Protein AF-A0A1I0EFA5-F1 (afdb_monomer)

pLDDT: mean 88.11, std 13.05, range [41.72, 97.38]

Sequence (132 aa):
METTEEKPKKRKKRASPNRIKHNRMAALIAKTEGFGLLKNKSQRSELASEVMARYGEDIFHKRYYGIIETAECIYWFGILPRKVNELIDTYDSAKDIAKLLGHTELRIQRAMDHVVSDNINNILDDADKWTG

Foldseek 3Di:
DDDDDDPPDPDPDDDDPLVLVLLLLLLQLLPDPCLVVDDDPVVSQVSSQVSQVVVVHGCPPPSNVCSSVSNVVLNLQPVLLVQLVVCVVPDPALCVVCVVNVHDSVSSVVSVPHDRDPVSVVSNVSNVVVVD

Solvent-accessible surface area (backbone atoms only — not comparable to full-atom values): 7694 Å² total; per-residue (Å²): 137,86,82,80,79,78,73,78,77,76,76,79,74,77,77,53,71,65,56,52,53,36,48,25,51,16,38,52,42,34,68,38,85,66,48,88,65,51,88,49,70,66,59,48,50,52,55,39,39,57,56,33,46,78,74,79,39,62,60,86,41,82,75,35,66,64,33,68,63,48,12,49,50,44,26,62,56,33,52,47,20,51,56,43,63,73,39,55,88,78,43,100,42,52,57,58,53,8,63,75,71,65,51,51,41,72,58,39,51,59,20,69,76,45,81,62,47,69,70,52,52,52,38,49,56,56,28,53,67,71,78,107

Organism: NCBI:txid917

Radius of gyration: 17.97 Å; Cα contacts (8 Å, |Δi|>4): 117; chains: 1; bounding box: 57×28×50 Å

Mean predicted aligned error: 6.94 Å

Structure (mmCIF, N/CA/C/O backbone):
data_AF-A0A1I0EFA5-F1
#
_entry.id   AF-A0A1I0EFA5-F1
#
loop_
_atom_site.group_PDB
_atom_site.id
_atom_site.type_symbol
_atom_site.label_atom_id
_atom_site.label_alt_id
_atom_site.label_comp_id
_atom_site.label_asym_id
_atom_site.label_entity_id
_atom_site.label_seq_id
_atom_site.pdbx_PDB_ins_code
_atom_site.Cartn_x
_atom_site.Cartn_y
_atom_site.Cartn_z
_atom_site.occupancy
_atom_site.B_iso_or_equiv
_atom_site.auth_seq_id
_atom_site.auth_comp_id
_atom_site.auth_asym_id
_atom_site.auth_atom_id
_atom_site.pdbx_PDB_model_num
ATOM 1 N N . MET A 1 1 ? -41.528 8.777 -31.789 1.00 42.00 1 MET A N 1
ATOM 2 C CA . MET A 1 1 ? -40.683 7.634 -31.391 1.00 42.00 1 MET A CA 1
ATOM 3 C C . MET A 1 1 ? -39.258 8.013 -31.742 1.00 42.00 1 MET A C 1
ATOM 5 O O . MET A 1 1 ? -38.900 7.950 -32.907 1.00 42.00 1 MET A O 1
ATOM 9 N N . GLU A 1 2 ? -38.504 8.531 -30.776 1.00 41.72 2 GLU A N 1
ATOM 10 C CA . GLU A 1 2 ? -37.095 8.883 -30.971 1.00 41.72 2 GLU A CA 1
ATOM 11 C C . GLU A 1 2 ? -36.238 7.664 -30.630 1.00 41.72 2 GLU A C 1
ATOM 13 O O . GLU A 1 2 ? -36.274 7.153 -29.512 1.00 41.72 2 GLU A O 1
ATOM 18 N N . THR A 1 3 ? -35.507 7.164 -31.621 1.00 45.19 3 THR A N 1
ATOM 19 C CA . THR A 1 3 ? -34.500 6.118 -31.461 1.00 45.19 3 THR A CA 1
ATOM 20 C C . THR A 1 3 ? -33.257 6.730 -30.826 1.00 45.19 3 THR A C 1
ATOM 22 O O . THR A 1 3 ? -32.538 7.497 -31.464 1.00 45.19 3 THR A O 1
ATOM 25 N N . THR A 1 4 ? -32.999 6.404 -29.562 1.00 50.28 4 THR A N 1
ATOM 26 C CA . THR A 1 4 ? -31.741 6.724 -28.888 1.00 50.28 4 THR A CA 1
ATOM 27 C C . THR A 1 4 ? -30.612 5.907 -29.512 1.00 50.28 4 THR A C 1
ATOM 29 O O . THR A 1 4 ? -30.443 4.724 -29.227 1.00 50.28 4 THR A O 1
ATOM 32 N N . GLU A 1 5 ? -29.829 6.541 -30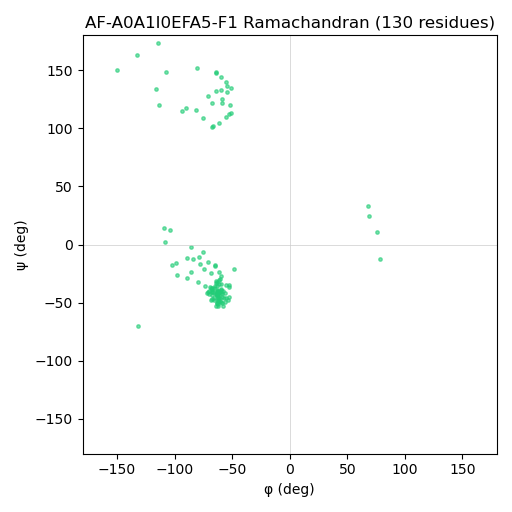.386 1.00 52.16 5 GLU A N 1
ATOM 33 C CA . GLU A 1 5 ? -28.573 5.989 -30.892 1.00 52.16 5 GLU A CA 1
ATOM 34 C C . GLU A 1 5 ? -27.597 5.770 -29.724 1.00 52.16 5 GLU A C 1
ATOM 36 O O . GLU A 1 5 ? -27.008 6.701 -29.164 1.00 52.16 5 GLU A O 1
ATOM 41 N N . GLU A 1 6 ? -27.439 4.508 -29.331 1.00 53.59 6 GLU A N 1
ATOM 42 C CA . GLU A 1 6 ? -26.477 4.073 -28.327 1.00 53.59 6 GLU A CA 1
ATOM 43 C C . GLU A 1 6 ? -25.058 4.298 -28.882 1.00 53.59 6 GLU A C 1
ATOM 45 O O . GLU A 1 6 ? -24.566 3.554 -29.733 1.00 53.59 6 GLU A O 1
ATOM 50 N N . LYS A 1 7 ? -24.387 5.373 -28.440 1.00 57.03 7 LYS A N 1
ATOM 51 C CA . LYS A 1 7 ? -22.995 5.653 -28.829 1.00 57.03 7 LYS A CA 1
ATOM 52 C C . LYS A 1 7 ? -22.129 4.405 -28.591 1.00 57.03 7 LYS A C 1
ATOM 54 O O . LYS A 1 7 ? -22.194 3.824 -27.504 1.00 57.03 7 LYS A O 1
ATOM 59 N N . PRO A 1 8 ? -21.254 4.018 -29.538 1.00 52.56 8 PRO A N 1
ATOM 60 C CA . PRO A 1 8 ? -20.443 2.816 -29.400 1.00 52.56 8 PRO A CA 1
ATOM 61 C C . PRO A 1 8 ? -19.577 2.900 -28.138 1.00 52.56 8 PRO A C 1
ATOM 63 O O . PRO A 1 8 ? -18.768 3.822 -27.977 1.00 52.56 8 PRO A O 1
ATOM 66 N N . LYS A 1 9 ? -19.744 1.927 -27.229 1.00 60.22 9 LYS A N 1
ATOM 67 C CA . LYS A 1 9 ? -18.931 1.785 -26.012 1.00 60.22 9 LYS A CA 1
ATOM 68 C C . LYS A 1 9 ? -17.457 1.785 -26.420 1.00 60.22 9 LYS A C 1
ATOM 70 O O . LYS A 1 9 ? -16.990 0.859 -27.083 1.00 60.22 9 LYS A O 1
ATOM 75 N N . LYS A 1 10 ? -16.716 2.839 -26.048 1.00 56.41 10 LYS A N 1
ATOM 76 C CA . LYS A 1 10 ? -15.272 2.949 -26.306 1.00 56.41 10 LYS A CA 1
ATOM 77 C C . LYS A 1 10 ? -14.598 1.671 -25.804 1.00 56.41 10 LYS A C 1
ATOM 79 O O . LYS A 1 10 ? -14.574 1.421 -24.600 1.00 56.41 10 LYS A O 1
ATOM 84 N N . ARG A 1 11 ? -14.048 0.861 -26.717 1.00 57.84 11 ARG A N 1
ATOM 85 C CA . ARG A 1 11 ? -13.239 -0.314 -26.361 1.00 57.84 11 ARG A CA 1
ATOM 86 C C . ARG A 1 11 ? -12.152 0.143 -25.383 1.00 57.84 11 ARG A C 1
ATOM 88 O O . ARG A 1 11 ? -11.366 1.030 -25.722 1.00 57.84 11 ARG A O 1
ATOM 95 N N . LYS A 1 12 ? -12.121 -0.424 -24.168 1.00 58.75 12 LYS A N 1
ATOM 96 C CA . LYS A 1 12 ? -11.058 -0.163 -23.182 1.00 58.75 12 LYS A CA 1
ATOM 97 C C . LYS A 1 12 ? -9.716 -0.478 -23.857 1.00 58.75 12 LYS A C 1
ATOM 99 O O . LYS A 1 12 ? -9.434 -1.637 -24.154 1.00 58.75 12 LYS A O 1
ATOM 104 N N . LYS A 1 13 ? -8.909 0.549 -24.158 1.00 62.09 13 LYS A N 1
ATOM 105 C CA . LYS A 1 13 ? -7.543 0.357 -24.670 1.00 62.09 13 LYS A CA 1
ATOM 106 C C . LYS A 1 13 ? -6.773 -0.459 -23.631 1.00 62.09 13 LYS A C 1
ATOM 108 O O . LYS A 1 13 ? -6.749 -0.077 -22.462 1.00 62.09 13 LYS A O 1
ATOM 113 N N . ARG A 1 14 ? -6.177 -1.583 -24.049 1.00 64.81 14 ARG A N 1
ATOM 114 C CA . ARG A 1 14 ? -5.314 -2.399 -23.181 1.00 64.81 14 ARG A CA 1
ATOM 115 C C . ARG A 1 14 ? -4.214 -1.506 -22.599 1.00 64.81 14 ARG A C 1
ATOM 117 O O . ARG A 1 14 ? -3.665 -0.666 -23.314 1.00 64.81 14 ARG A O 1
ATOM 124 N N . ALA A 1 15 ? -3.931 -1.655 -21.305 1.00 71.69 15 ALA A N 1
ATOM 125 C CA . ALA A 1 15 ? -2.837 -0.929 -20.671 1.00 71.69 15 ALA A CA 1
ATOM 126 C C . ALA A 1 15 ? -1.511 -1.288 -21.360 1.00 71.69 15 ALA A C 1
ATOM 128 O O . ALA A 1 15 ? -1.316 -2.425 -21.789 1.00 71.69 15 ALA A O 1
ATOM 129 N N . SER A 1 16 ? -0.604 -0.316 -21.485 1.00 81.50 16 SER A N 1
ATOM 130 C CA . SER A 1 16 ? 0.720 -0.586 -22.043 1.00 81.50 16 SER A CA 1
ATOM 131 C C . SER A 1 16 ? 1.492 -1.559 -21.136 1.00 81.50 16 SER A C 1
ATOM 133 O O . SER A 1 16 ? 1.322 -1.501 -19.914 1.00 81.50 16 SER A O 1
ATOM 135 N N . PRO A 1 17 ? 2.380 -2.413 -21.683 1.00 80.94 17 PRO A N 1
ATOM 136 C CA . PRO A 1 17 ? 3.188 -3.338 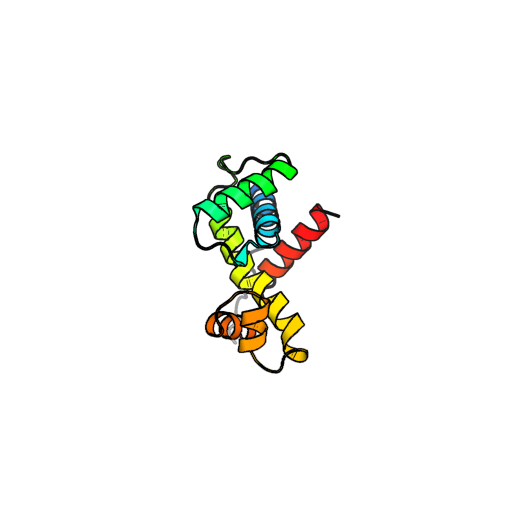-20.881 1.00 80.94 17 PRO A CA 1
ATOM 137 C C . PRO A 1 17 ? 3.967 -2.644 -19.754 1.00 80.94 17 PRO A C 1
ATOM 139 O O . PRO A 1 17 ? 4.037 -3.151 -18.638 1.00 80.94 17 PRO A O 1
ATOM 142 N N . ASN A 1 18 ? 4.466 -1.429 -20.011 1.00 85.75 18 ASN A N 1
ATOM 143 C CA . ASN A 1 18 ? 5.147 -0.613 -19.004 1.00 85.75 18 ASN A CA 1
ATOM 144 C C . ASN A 1 18 ? 4.225 -0.223 -17.844 1.00 85.75 18 ASN A C 1
ATOM 146 O O . ASN A 1 18 ? 4.647 -0.278 -16.695 1.00 85.75 18 ASN A O 1
ATOM 150 N N . ARG A 1 19 ? 2.965 0.135 -18.127 1.00 87.38 19 ARG A N 1
ATOM 151 C CA . ARG A 1 19 ? 1.986 0.481 -17.090 1.00 87.38 19 ARG A CA 1
ATOM 152 C C . ARG A 1 19 ? 1.590 -0.736 -16.259 1.00 87.38 19 ARG A C 1
ATOM 154 O O . ARG A 1 19 ? 1.419 -0.612 -15.055 1.00 87.38 19 ARG A O 1
ATOM 161 N N . ILE A 1 20 ? 1.472 -1.903 -16.893 1.00 89.69 20 ILE A N 1
ATOM 162 C CA . ILE A 1 20 ? 1.196 -3.164 -16.194 1.00 89.69 20 ILE A CA 1
ATOM 163 C C . ILE A 1 20 ? 2.340 -3.475 -15.224 1.00 89.69 20 ILE A C 1
ATOM 165 O O . ILE A 1 20 ? 2.094 -3.681 -14.039 1.00 89.69 20 ILE A O 1
ATOM 169 N N . LYS A 1 21 ? 3.590 -3.437 -15.699 1.00 90.94 21 LYS A N 1
ATOM 170 C CA . LYS A 1 21 ? 4.767 -3.696 -14.859 1.00 90.94 21 LYS A CA 1
ATOM 171 C C . LYS A 1 21 ? 4.920 -2.672 -13.729 1.00 90.94 21 LYS A C 1
ATOM 173 O O . LYS A 1 21 ? 5.201 -3.061 -12.601 1.00 90.94 21 LYS A O 1
ATOM 178 N N . HIS A 1 22 ? 4.691 -1.389 -14.015 1.00 94.81 22 HIS A N 1
ATOM 179 C CA . HIS A 1 22 ? 4.692 -0.314 -13.016 1.00 94.81 22 HIS A CA 1
ATOM 180 C C . HIS A 1 22 ? 3.666 -0.565 -11.909 1.00 94.81 22 HIS A C 1
ATOM 182 O O . HIS A 1 22 ? 4.041 -0.618 -10.743 1.00 94.81 22 HIS A O 1
ATOM 188 N N . ASN A 1 23 ? 2.406 -0.819 -12.275 1.00 94.50 23 ASN A N 1
ATOM 189 C CA . ASN A 1 23 ? 1.339 -1.090 -11.313 1.00 94.50 23 ASN A CA 1
ATOM 190 C C . ASN A 1 23 ? 1.624 -2.338 -10.473 1.00 94.50 23 ASN A C 1
ATOM 192 O O . ASN A 1 23 ? 1.385 -2.331 -9.270 1.00 94.50 23 ASN A O 1
ATOM 196 N N . ARG A 1 24 ? 2.148 -3.401 -11.096 1.00 93.25 24 ARG A N 1
ATOM 197 C CA . ARG A 1 24 ? 2.535 -4.617 -10.374 1.00 93.25 24 ARG A CA 1
ATOM 198 C C . ARG A 1 24 ? 3.633 -4.329 -9.362 1.00 93.25 24 ARG A C 1
ATOM 200 O O . ARG A 1 24 ? 3.509 -4.728 -8.213 1.00 93.25 24 ARG A O 1
ATOM 207 N N . MET A 1 25 ? 4.671 -3.595 -9.755 1.00 95.69 25 MET A N 1
ATOM 208 C CA . MET A 1 25 ? 5.762 -3.272 -8.840 1.00 95.69 25 MET A CA 1
ATOM 209 C C . MET A 1 25 ? 5.314 -2.340 -7.710 1.00 95.69 25 MET A C 1
ATOM 211 O O . MET A 1 25 ? 5.638 -2.582 -6.551 1.00 95.69 25 MET A O 1
ATOM 215 N N . ALA A 1 26 ? 4.471 -1.352 -8.014 1.00 97.19 26 ALA A N 1
ATOM 216 C CA . ALA A 1 26 ? 3.823 -0.524 -7.002 1.00 97.19 26 ALA A CA 1
ATOM 217 C C . ALA A 1 26 ? 2.994 -1.365 -6.015 1.00 97.19 26 ALA A C 1
ATOM 219 O O . ALA A 1 26 ? 3.027 -1.113 -4.814 1.00 97.19 26 ALA A O 1
ATOM 220 N N . ALA A 1 27 ? 2.286 -2.388 -6.503 1.00 97.06 27 ALA A N 1
ATOM 221 C CA . ALA A 1 27 ? 1.521 -3.299 -5.661 1.00 97.06 27 ALA A CA 1
ATOM 222 C C . ALA A 1 27 ? 2.413 -4.167 -4.764 1.00 97.06 27 ALA A C 1
ATOM 224 O O . ALA A 1 27 ? 2.088 -4.331 -3.591 1.00 97.06 27 ALA A O 1
ATOM 225 N N . LEU A 1 28 ? 3.542 -4.680 -5.267 1.00 96.12 28 LEU A N 1
ATOM 226 C CA . LEU A 1 28 ? 4.501 -5.435 -4.448 1.00 96.12 28 LEU A CA 1
ATOM 227 C C . LEU A 1 28 ? 5.104 -4.566 -3.338 1.00 96.12 28 LEU A C 1
ATOM 229 O O . LEU A 1 28 ? 5.150 -4.983 -2.181 1.00 96.12 28 LEU A O 1
ATOM 233 N N . ILE A 1 29 ? 5.479 -3.325 -3.660 1.00 97.12 29 ILE A N 1
ATOM 234 C CA . ILE A 1 29 ? 5.946 -2.347 -2.668 1.00 97.12 29 ILE A CA 1
ATOM 235 C C . ILE A 1 29 ? 4.856 -2.093 -1.621 1.00 97.12 29 ILE A C 1
ATOM 237 O O . ILE A 1 29 ? 5.113 -2.190 -0.426 1.00 97.12 29 ILE A O 1
ATOM 241 N N . ALA A 1 30 ? 3.623 -1.825 -2.055 1.00 97.25 30 ALA A N 1
ATOM 242 C CA . ALA A 1 30 ? 2.512 -1.531 -1.156 1.00 97.25 30 ALA A CA 1
ATOM 243 C C . ALA A 1 30 ? 2.148 -2.718 -0.240 1.00 97.25 30 ALA A C 1
ATOM 245 O O . ALA A 1 30 ? 1.725 -2.509 0.898 1.00 97.25 30 ALA A O 1
ATOM 246 N N . LYS A 1 31 ? 2.304 -3.959 -0.724 1.00 95.50 31 LYS A N 1
ATOM 247 C CA . LYS A 1 31 ? 2.084 -5.200 0.044 1.00 95.50 31 LYS A CA 1
ATOM 248 C C . LYS A 1 31 ? 3.190 -5.490 1.050 1.00 95.50 31 LYS A C 1
ATOM 250 O O . LYS A 1 31 ? 2.949 -6.243 1.992 1.00 95.50 31 LYS A O 1
ATOM 255 N N . THR A 1 32 ? 4.372 -4.911 0.857 1.00 95.62 32 THR A N 1
ATOM 256 C CA . THR A 1 32 ? 5.521 -5.154 1.728 1.00 95.62 32 THR A CA 1
ATOM 257 C C . THR A 1 32 ? 5.186 -4.749 3.162 1.00 95.62 32 THR A C 1
ATOM 259 O O . THR A 1 32 ? 4.613 -3.685 3.421 1.00 95.62 32 THR A O 1
ATOM 262 N N . GLU A 1 33 ? 5.518 -5.631 4.103 1.00 92.00 33 GLU A N 1
ATOM 263 C CA . GLU A 1 33 ? 5.277 -5.406 5.521 1.00 92.00 33 GLU A CA 1
ATOM 264 C C . GLU A 1 33 ? 5.924 -4.093 5.987 1.00 92.00 33 GLU A C 1
ATOM 266 O O . GLU A 1 33 ? 7.003 -3.707 5.543 1.00 92.00 33 GLU A O 1
ATOM 271 N N . GLY A 1 34 ? 5.219 -3.355 6.844 1.00 91.75 34 GLY A N 1
ATOM 272 C CA . GLY A 1 34 ? 5.688 -2.067 7.350 1.00 91.75 34 GLY A CA 1
ATOM 273 C C . GLY A 1 34 ? 5.527 -0.878 6.396 1.00 91.75 34 GLY A C 1
ATOM 274 O O . GLY A 1 34 ? 5.590 0.252 6.877 1.00 91.75 34 GLY A O 1
ATOM 275 N N . PHE A 1 35 ? 5.218 -1.064 5.101 1.00 96.00 35 PHE A N 1
ATOM 276 C CA . PHE A 1 35 ? 5.067 0.053 4.148 1.00 96.00 35 PHE A CA 1
ATOM 277 C C . PHE A 1 35 ? 4.083 1.133 4.637 1.00 96.00 35 PHE A C 1
ATOM 279 O O . PHE A 1 35 ? 4.384 2.328 4.617 1.00 96.00 35 PHE A O 1
ATOM 286 N N . GLY A 1 36 ? 2.922 0.711 5.147 1.00 92.25 36 GLY A N 1
ATOM 287 C CA . GLY A 1 36 ? 1.894 1.614 5.674 1.00 92.25 36 GLY A CA 1
ATOM 288 C C . GLY A 1 36 ? 2.292 2.404 6.922 1.00 92.25 36 GLY A C 1
ATOM 289 O O . GLY A 1 36 ? 1.654 3.412 7.224 1.00 92.25 36 GLY A O 1
ATOM 290 N N . LEU A 1 37 ? 3.336 1.966 7.629 1.00 92.44 37 LEU A N 1
ATOM 291 C CA . LEU A 1 37 ? 3.841 2.593 8.853 1.00 92.44 37 LEU A CA 1
ATOM 292 C C . LEU A 1 37 ? 4.899 3.668 8.562 1.00 92.44 37 LEU A C 1
ATOM 294 O O . LEU A 1 37 ? 5.261 4.445 9.451 1.00 92.44 37 LEU A O 1
ATOM 298 N N . LEU A 1 38 ? 5.393 3.738 7.322 1.00 94.38 38 LEU A N 1
ATOM 299 C CA . LEU A 1 38 ? 6.425 4.689 6.924 1.00 94.38 38 LEU A CA 1
ATOM 300 C C . LEU A 1 38 ? 5.866 6.115 6.885 1.00 94.38 38 LEU A C 1
ATOM 302 O O . LEU A 1 38 ? 4.849 6.404 6.240 1.00 94.38 38 LEU A O 1
ATOM 306 N N . LYS A 1 39 ? 6.562 7.028 7.568 1.00 88.25 39 LYS A N 1
ATOM 307 C CA . LYS A 1 39 ? 6.078 8.390 7.836 1.00 88.25 39 LYS A CA 1
ATOM 308 C C . LYS A 1 39 ? 6.447 9.378 6.740 1.00 88.25 39 LYS A C 1
ATOM 310 O O . LYS A 1 39 ? 5.732 10.356 6.543 1.00 88.25 39 LYS A O 1
ATOM 315 N N . ASN A 1 40 ? 7.557 9.146 6.045 1.00 92.31 40 ASN A N 1
ATOM 316 C CA . ASN A 1 40 ? 8.095 10.088 5.070 1.00 92.31 40 ASN A CA 1
ATOM 317 C C . ASN A 1 40 ? 8.483 9.412 3.747 1.00 92.31 40 ASN A C 1
ATOM 319 O O . ASN A 1 40 ? 8.629 8.193 3.654 1.00 92.31 40 ASN A O 1
ATOM 323 N N . LYS A 1 41 ? 8.647 10.240 2.709 1.00 89.69 41 LYS A N 1
ATOM 324 C CA . LYS A 1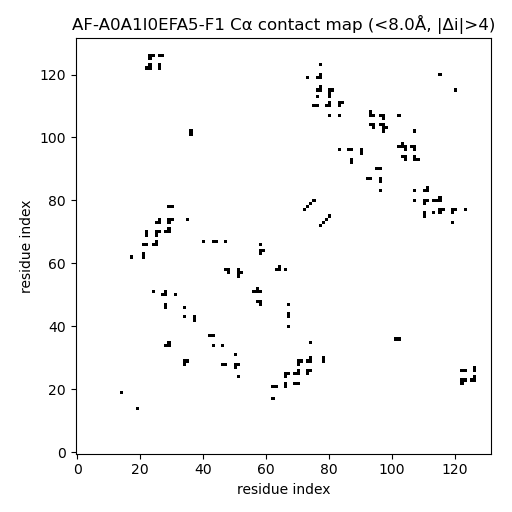 41 ? 8.967 9.787 1.350 1.00 89.69 41 LYS A CA 1
ATOM 325 C C . LYS A 1 41 ? 10.339 9.108 1.259 1.00 89.69 41 LYS A C 1
ATOM 327 O O . LYS A 1 41 ? 10.486 8.190 0.464 1.00 89.69 41 LYS A O 1
ATOM 332 N N . SER A 1 42 ? 11.309 9.511 2.086 1.00 93.94 42 SER A N 1
ATOM 333 C CA . SER A 1 42 ? 12.652 8.913 2.104 1.00 93.94 42 SER A CA 1
ATOM 334 C C . SER A 1 42 ? 12.601 7.443 2.514 1.00 93.94 42 SER A C 1
ATOM 336 O O . SER A 1 42 ? 13.086 6.592 1.781 1.00 93.94 42 SER A O 1
ATOM 338 N N . GLN A 1 43 ? 11.921 7.139 3.622 1.00 95.69 43 GLN A N 1
ATOM 339 C CA . GLN A 1 43 ? 11.720 5.769 4.100 1.00 95.69 43 GLN A CA 1
ATOM 340 C C . GLN A 1 43 ? 11.007 4.902 3.058 1.00 95.69 43 GLN A C 1
ATOM 342 O O . GLN A 1 43 ? 11.384 3.759 2.819 1.00 95.69 43 GLN A O 1
ATOM 347 N N . ARG A 1 44 ? 9.970 5.452 2.408 1.00 95.56 44 ARG A N 1
ATOM 348 C CA . ARG A 1 44 ? 9.245 4.738 1.346 1.00 95.56 44 ARG A CA 1
ATOM 349 C C . ARG A 1 44 ? 10.128 4.484 0.131 1.00 95.56 44 ARG A C 1
ATOM 351 O O . ARG A 1 44 ? 10.015 3.424 -0.469 1.00 95.56 44 ARG A O 1
ATOM 358 N N . SER A 1 45 ? 10.990 5.435 -0.220 1.00 94.44 45 SER A N 1
ATOM 359 C CA . SER A 1 45 ? 11.936 5.293 -1.327 1.00 94.44 45 SER A CA 1
ATOM 360 C C . SER A 1 45 ? 12.983 4.221 -1.051 1.00 94.44 45 SER A C 1
ATOM 362 O O . SER A 1 45 ? 13.305 3.457 -1.954 1.00 94.44 45 SER A O 1
ATOM 364 N N . GLU A 1 46 ? 13.493 4.156 0.176 1.00 95.62 46 GLU A N 1
ATOM 365 C CA . GLU A 1 46 ? 14.460 3.145 0.609 1.00 95.62 46 GLU A CA 1
ATOM 366 C C . GLU A 1 46 ? 13.843 1.743 0.550 1.00 95.62 46 GLU A C 1
ATOM 368 O O . GLU A 1 46 ? 14.338 0.894 -0.192 1.00 95.62 46 GLU A O 1
ATOM 373 N N . LEU A 1 47 ? 12.677 1.542 1.183 1.00 97.00 47 LEU A N 1
ATOM 374 C CA . LEU A 1 47 ? 11.952 0.267 1.113 1.00 97.00 47 LEU A CA 1
ATOM 375 C C . LEU A 1 47 ? 11.628 -0.119 -0.336 1.00 97.00 47 LEU A C 1
ATOM 377 O O . LEU A 1 47 ? 11.827 -1.261 -0.744 1.00 97.00 47 LEU A O 1
ATOM 381 N N . ALA A 1 48 ? 11.123 0.828 -1.130 1.00 96.38 48 ALA A N 1
ATOM 382 C CA . ALA A 1 48 ? 10.782 0.571 -2.523 1.00 96.38 48 ALA A CA 1
ATOM 383 C C . ALA A 1 48 ? 12.012 0.154 -3.338 1.00 96.38 48 ALA A C 1
ATOM 385 O O . ALA A 1 48 ? 11.921 -0.782 -4.129 1.00 96.38 48 ALA A O 1
ATOM 386 N N . SER A 1 49 ? 13.160 0.800 -3.119 1.00 95.94 49 SER A N 1
ATOM 387 C CA . SER A 1 49 ? 14.423 0.439 -3.763 1.00 95.94 49 SER A CA 1
ATOM 388 C C . SER A 1 49 ? 14.844 -0.988 -3.409 1.00 95.94 49 SER A C 1
ATOM 390 O O . SER A 1 49 ? 15.186 -1.761 -4.302 1.00 95.94 49 SER A O 1
ATOM 392 N N . GLU A 1 50 ? 14.775 -1.366 -2.131 1.00 95.88 50 GLU A N 1
ATOM 393 C CA . GLU A 1 50 ? 15.107 -2.723 -1.682 1.00 95.88 50 GLU A CA 1
ATOM 394 C C . GLU A 1 50 ? 14.180 -3.779 -2.286 1.00 95.88 50 GLU A C 1
ATOM 396 O O . GLU A 1 50 ? 14.643 -4.816 -2.760 1.00 95.88 50 GLU A O 1
ATOM 401 N N . VAL A 1 51 ? 12.870 -3.524 -2.282 1.00 95.69 51 VAL A N 1
ATOM 402 C CA . VAL A 1 51 ? 11.874 -4.438 -2.854 1.00 95.69 51 VAL A CA 1
ATOM 403 C C . VAL A 1 51 ? 12.121 -4.610 -4.347 1.00 95.69 51 VAL A C 1
ATOM 405 O O . VAL A 1 51 ? 12.193 -5.737 -4.824 1.00 95.69 51 VAL A O 1
ATOM 408 N N . MET A 1 52 ? 12.305 -3.514 -5.082 1.00 94.44 52 MET A N 1
ATOM 409 C CA . MET A 1 52 ? 12.539 -3.544 -6.527 1.00 94.44 52 MET A CA 1
ATOM 410 C C . MET A 1 52 ? 13.832 -4.271 -6.899 1.00 94.44 52 MET A C 1
ATOM 412 O O . MET A 1 52 ? 13.830 -5.067 -7.843 1.00 94.44 52 MET A O 1
ATOM 416 N N . ALA A 1 53 ? 14.904 -4.074 -6.129 1.00 94.06 53 ALA A N 1
ATOM 417 C CA . ALA A 1 53 ? 16.181 -4.740 -6.360 1.00 94.06 53 ALA A CA 1
ATOM 418 C C . ALA A 1 53 ? 16.065 -6.275 -6.298 1.00 94.06 53 ALA A C 1
ATOM 420 O O . ALA A 1 53 ? 16.710 -6.965 -7.089 1.00 94.06 53 ALA A O 1
ATOM 421 N N . ARG A 1 54 ? 15.180 -6.823 -5.448 1.00 93.31 54 ARG A N 1
ATOM 422 C CA . ARG A 1 54 ? 14.908 -8.277 -5.372 1.00 93.31 54 ARG A CA 1
ATOM 423 C C . ARG A 1 54 ? 14.353 -8.852 -6.678 1.00 93.31 54 ARG A C 1
ATOM 425 O O . ARG A 1 54 ? 14.506 -10.042 -6.927 1.00 93.31 54 ARG A O 1
ATOM 432 N N . TYR A 1 55 ? 13.744 -8.012 -7.514 1.00 90.88 55 TYR A N 1
ATOM 433 C CA . TYR A 1 55 ? 13.198 -8.385 -8.821 1.00 90.88 55 TYR A CA 1
ATOM 434 C C . TYR A 1 55 ? 14.080 -7.923 -9.993 1.00 90.88 55 TYR A C 1
ATOM 436 O O . TYR A 1 55 ? 13.637 -7.955 -11.141 1.00 90.88 55 TYR A O 1
ATOM 444 N N . GLY A 1 56 ? 15.317 -7.483 -9.728 1.00 91.62 56 GLY A N 1
ATOM 445 C CA . GLY A 1 56 ? 16.228 -6.965 -10.755 1.00 91.62 56 GLY A CA 1
ATOM 446 C C . GLY A 1 56 ? 15.785 -5.623 -11.346 1.00 91.62 56 GLY A C 1
ATOM 447 O O . GLY A 1 56 ? 16.117 -5.305 -12.489 1.00 91.62 56 GLY A O 1
ATOM 448 N N . GLU A 1 57 ? 14.999 -4.845 -10.599 1.00 93.06 57 GLU A N 1
ATOM 449 C CA . GLU A 1 57 ? 14.479 -3.551 -11.028 1.00 93.06 57 GLU A CA 1
ATOM 450 C C . GLU A 1 57 ? 15.172 -2.392 -10.310 1.00 93.06 57 GLU A C 1
ATOM 452 O O . GLU A 1 57 ? 15.545 -2.490 -9.146 1.00 93.06 57 GLU A O 1
ATOM 457 N N . ASP A 1 58 ? 15.285 -1.265 -11.013 1.00 91.00 58 ASP A N 1
ATOM 458 C CA . ASP A 1 58 ? 15.850 -0.022 -10.489 1.00 91.00 58 ASP A CA 1
ATOM 459 C C . ASP A 1 58 ? 14.765 1.056 -10.405 1.00 91.00 58 ASP A C 1
ATOM 461 O O . ASP A 1 58 ? 14.177 1.433 -11.424 1.00 91.00 58 ASP A O 1
ATOM 465 N N . ILE A 1 59 ? 14.523 1.566 -9.195 1.00 88.31 59 ILE A N 1
ATOM 466 C CA . ILE A 1 59 ? 13.544 2.619 -8.900 1.00 88.31 59 ILE A CA 1
ATOM 467 C C . ILE A 1 59 ? 13.827 3.932 -9.640 1.00 88.31 59 ILE A C 1
ATOM 469 O O . ILE A 1 59 ? 12.888 4.651 -9.989 1.00 88.31 59 ILE A O 1
ATOM 473 N N . PHE A 1 60 ? 15.092 4.233 -9.943 1.00 88.25 60 PHE A N 1
ATOM 474 C CA . PHE A 1 60 ? 15.483 5.466 -10.629 1.00 88.25 60 PHE A CA 1
ATOM 475 C C . PHE A 1 60 ? 15.243 5.406 -12.141 1.00 88.25 60 PHE A C 1
ATOM 477 O O . PHE A 1 60 ? 15.282 6.430 -12.830 1.00 88.25 60 PHE A O 1
ATOM 484 N N . HIS A 1 61 ? 14.929 4.228 -12.685 1.00 91.25 61 HIS A N 1
ATOM 485 C CA . HIS A 1 61 ? 14.604 4.099 -14.095 1.00 91.25 61 HIS A CA 1
ATOM 486 C C . HIS A 1 61 ? 13.321 4.878 -14.422 1.00 91.25 61 HIS A C 1
ATOM 488 O O . HIS A 1 61 ? 12.269 4.658 -13.823 1.00 91.25 61 HIS A O 1
ATOM 494 N N . LYS A 1 62 ? 13.339 5.684 -15.495 1.00 89.12 62 LYS A N 1
ATOM 495 C CA . LYS A 1 62 ? 12.222 6.553 -15.946 1.00 89.12 62 LYS A CA 1
ATOM 496 C C . LYS A 1 62 ? 10.832 5.902 -16.031 1.00 89.12 62 LYS A C 1
ATOM 498 O O . LYS A 1 62 ? 9.822 6.593 -16.056 1.00 89.12 62 LYS A O 1
ATOM 503 N N . ARG A 1 63 ? 10.774 4.569 -16.126 1.00 88.62 63 ARG A N 1
ATOM 504 C CA . ARG A 1 63 ? 9.520 3.808 -16.241 1.00 88.62 63 ARG A CA 1
ATOM 505 C C . ARG A 1 63 ? 8.804 3.666 -14.902 1.00 88.62 63 ARG A C 1
ATOM 507 O O . ARG A 1 63 ? 7.633 3.323 -14.921 1.00 88.62 63 ARG A O 1
ATOM 514 N N . TYR A 1 64 ? 9.506 3.916 -13.798 1.00 92.00 64 TYR A N 1
ATOM 515 C CA . TYR A 1 64 ? 9.029 3.855 -12.419 1.00 92.00 64 TYR A CA 1
ATOM 516 C C . TYR A 1 64 ? 8.906 5.236 -11.776 1.00 92.00 64 TYR A C 1
ATOM 518 O O . TYR A 1 64 ? 8.691 5.352 -10.573 1.00 92.00 64 TYR A O 1
ATOM 526 N N . TYR A 1 65 ? 8.956 6.299 -12.581 1.00 91.19 65 TYR A N 1
ATOM 527 C CA . TYR A 1 65 ? 8.564 7.616 -12.106 1.00 91.19 65 TYR A CA 1
ATOM 528 C C . TYR A 1 65 ? 7.144 7.555 -11.519 1.00 91.19 65 TYR A C 1
ATOM 530 O O . TYR A 1 65 ? 6.233 6.976 -12.118 1.00 91.19 65 TYR A O 1
ATOM 538 N N . GLY A 1 66 ? 6.966 8.101 -10.317 1.00 93.81 66 GLY A N 1
ATOM 539 C CA . GLY A 1 66 ? 5.687 8.068 -9.607 1.00 93.81 66 GLY A CA 1
ATOM 540 C C . GLY A 1 66 ? 5.326 6.720 -8.962 1.00 93.81 66 GLY A C 1
ATOM 541 O O . GLY A 1 66 ? 4.168 6.519 -8.585 1.00 93.81 66 GLY A O 1
ATOM 542 N N . ILE A 1 67 ? 6.251 5.751 -8.893 1.00 95.69 67 ILE A N 1
ATOM 543 C CA . ILE A 1 67 ? 5.944 4.422 -8.339 1.00 95.69 67 ILE A CA 1
ATOM 544 C C . ILE A 1 67 ? 5.603 4.473 -6.849 1.00 95.69 67 ILE A C 1
ATOM 546 O O . ILE A 1 67 ? 4.704 3.757 -6.418 1.00 95.69 67 ILE A O 1
ATOM 550 N N . ILE A 1 68 ? 6.254 5.352 -6.082 1.00 96.06 68 ILE A N 1
ATOM 551 C CA . ILE A 1 68 ? 6.000 5.513 -4.645 1.00 96.06 68 ILE A CA 1
ATOM 552 C C . ILE A 1 68 ? 4.585 6.054 -4.429 1.00 96.06 68 ILE A C 1
ATOM 554 O O . ILE A 1 68 ? 3.816 5.478 -3.668 1.00 96.06 68 ILE A O 1
ATOM 558 N N . GLU A 1 69 ? 4.203 7.100 -5.160 1.00 95.69 69 GLU A N 1
ATOM 559 C CA . GLU A 1 69 ? 2.862 7.687 -5.121 1.00 95.69 69 GLU A CA 1
ATOM 560 C C . GLU A 1 69 ? 1.795 6.654 -5.511 1.00 95.69 69 GLU A C 1
ATOM 562 O O . GLU A 1 69 ? 0.724 6.577 -4.912 1.00 95.69 69 GLU A O 1
ATOM 567 N N . THR A 1 70 ? 2.108 5.801 -6.486 1.00 95.88 70 THR A N 1
ATOM 568 C CA . THR A 1 70 ? 1.200 4.732 -6.913 1.00 95.88 70 THR A CA 1
ATOM 569 C C . THR A 1 70 ? 1.087 3.631 -5.862 1.00 95.88 70 THR A C 1
ATOM 571 O O . THR A 1 70 ? -0.020 3.164 -5.595 1.00 95.88 70 THR A O 1
ATOM 574 N N . ALA A 1 71 ? 2.194 3.248 -5.222 1.00 97.38 71 ALA A N 1
ATOM 575 C CA . ALA A 1 71 ? 2.198 2.294 -4.117 1.00 97.38 71 ALA A CA 1
ATOM 576 C C . ALA A 1 71 ? 1.391 2.828 -2.924 1.00 97.38 71 ALA A C 1
ATOM 578 O O . ALA A 1 71 ? 0.601 2.096 -2.332 1.00 97.38 71 ALA A O 1
ATOM 579 N N . GLU A 1 72 ? 1.503 4.122 -2.619 1.00 96.06 72 GLU A N 1
ATOM 580 C CA . GLU A 1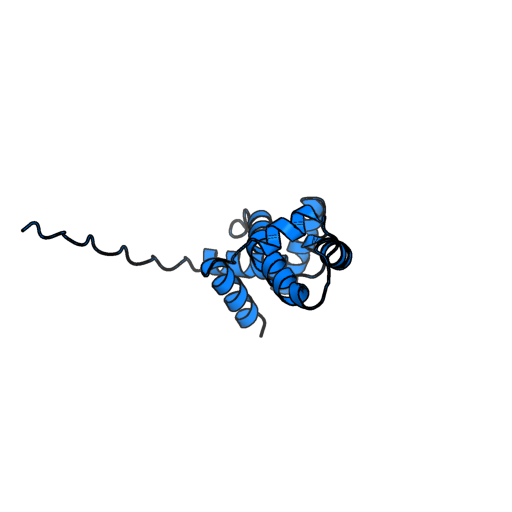 72 ? 0.680 4.782 -1.603 1.00 96.06 72 GLU A CA 1
ATOM 581 C C . GLU A 1 72 ? -0.808 4.712 -1.948 1.00 96.06 72 GLU A C 1
ATOM 583 O O . GLU A 1 72 ? -1.608 4.305 -1.107 1.00 96.06 72 GLU A O 1
ATOM 588 N N . CYS A 1 73 ? -1.194 5.048 -3.181 1.00 94.94 73 CYS A N 1
ATOM 589 C CA . CYS A 1 73 ? -2.586 4.931 -3.614 1.00 94.94 73 CYS A CA 1
ATOM 590 C C . CYS A 1 73 ? -3.107 3.493 -3.493 1.00 94.94 73 CYS A C 1
ATOM 592 O O . CYS A 1 73 ? -4.203 3.281 -2.977 1.00 94.94 73 CYS A O 1
ATOM 594 N N . ILE A 1 74 ? -2.329 2.500 -3.930 1.00 96.75 74 ILE A N 1
ATOM 595 C CA . ILE A 1 74 ? -2.707 1.084 -3.822 1.00 96.75 74 ILE A CA 1
ATOM 596 C C . ILE A 1 74 ? -2.838 0.665 -2.354 1.00 96.75 74 ILE A C 1
ATOM 598 O O . ILE A 1 74 ? -3.765 -0.069 -2.005 1.00 96.75 74 ILE A O 1
ATOM 602 N N . TYR A 1 75 ? -1.954 1.146 -1.479 1.00 96.62 75 TYR A N 1
ATOM 603 C CA . TYR A 1 75 ? -2.054 0.868 -0.054 1.00 96.62 75 TYR A CA 1
ATOM 604 C C . TYR A 1 75 ? -3.346 1.444 0.535 1.00 96.62 75 TYR A C 1
ATOM 606 O O . TYR A 1 75 ? -4.120 0.709 1.144 1.00 96.62 75 TYR A O 1
ATOM 614 N N . TRP A 1 76 ? -3.614 2.735 0.317 1.00 94.25 76 TRP A N 1
ATOM 615 C CA . TRP A 1 76 ? -4.749 3.428 0.935 1.00 94.25 76 TRP A CA 1
ATOM 616 C C . TRP A 1 76 ? -6.111 2.984 0.410 1.00 94.25 76 TRP A C 1
ATOM 618 O O . TRP A 1 76 ? -7.057 2.923 1.187 1.00 94.25 76 TRP A O 1
ATOM 628 N N . PHE A 1 77 ? -6.214 2.683 -0.883 1.00 94.19 77 PHE A N 1
ATOM 629 C CA . PHE A 1 77 ? -7.490 2.391 -1.547 1.00 94.19 77 PHE A CA 1
ATOM 630 C C . PHE A 1 77 ? -7.666 0.913 -1.911 1.00 94.19 77 PHE A C 1
ATOM 632 O O . PHE A 1 77 ? -8.653 0.535 -2.533 1.00 94.19 77 PHE A O 1
ATOM 639 N N . GLY A 1 78 ? -6.701 0.066 -1.557 1.00 95.56 78 GLY A N 1
ATOM 640 C CA . GLY A 1 78 ? -6.748 -1.366 -1.829 1.00 95.56 78 GLY A CA 1
ATOM 641 C C . GLY A 1 78 ? -6.402 -2.183 -0.604 1.00 95.56 78 GLY A C 1
ATOM 642 O O . GLY A 1 78 ? -7.260 -2.840 -0.024 1.00 95.56 78 GLY A O 1
ATOM 643 N N . ILE A 1 79 ? -5.135 -2.132 -0.204 1.00 95.69 79 ILE A N 1
ATOM 644 C CA . ILE A 1 79 ? -4.597 -3.032 0.822 1.00 95.69 79 ILE A CA 1
ATOM 645 C C . ILE A 1 79 ? -5.193 -2.735 2.195 1.00 95.69 79 ILE A C 1
ATOM 647 O O . ILE A 1 79 ? -5.620 -3.663 2.874 1.00 95.69 79 ILE A O 1
ATOM 651 N N . LEU A 1 80 ? -5.229 -1.468 2.612 1.00 96.25 80 LEU A N 1
ATOM 652 C CA . LEU A 1 80 ? -5.762 -1.104 3.921 1.00 96.25 80 LEU A CA 1
ATOM 653 C C . LEU A 1 80 ? -7.260 -1.445 4.044 1.00 96.25 80 LEU A C 1
ATOM 655 O O . LEU A 1 80 ? -7.594 -2.134 5.002 1.00 96.25 80 LEU A O 1
ATOM 659 N N . PRO A 1 81 ? -8.147 -1.064 3.103 1.00 96.00 81 PRO A N 1
ATOM 660 C CA . PRO A 1 81 ? -9.550 -1.479 3.142 1.00 96.00 81 PRO A CA 1
ATOM 661 C C . PRO A 1 81 ? -9.735 -3.000 3.175 1.00 96.00 81 PRO A C 1
ATOM 663 O O . PRO A 1 81 ? -10.527 -3.489 3.972 1.00 96.00 81 PRO A O 1
ATOM 666 N N . ARG A 1 82 ? -8.963 -3.769 2.386 1.00 94.25 82 ARG A N 1
ATOM 667 C CA . ARG A 1 82 ? -8.998 -5.245 2.438 1.00 94.25 82 ARG A CA 1
ATOM 668 C C . ARG A 1 82 ? -8.654 -5.768 3.836 1.00 94.25 82 ARG A C 1
ATOM 670 O O . ARG A 1 82 ? -9.440 -6.511 4.407 1.00 94.25 82 ARG A O 1
ATOM 677 N N . LYS A 1 83 ? -7.541 -5.304 4.416 1.00 93.88 83 LYS A N 1
ATOM 678 C CA . LYS A 1 83 ? -7.123 -5.690 5.775 1.00 93.88 83 LYS A CA 1
ATOM 679 C C . LYS A 1 83 ? -8.158 -5.318 6.831 1.00 93.88 83 LYS A C 1
ATOM 681 O O . LYS A 1 83 ? -8.380 -6.073 7.762 1.00 93.88 83 LYS A O 1
ATOM 686 N N . VAL A 1 84 ? -8.779 -4.149 6.711 1.00 95.38 84 VAL A N 1
ATOM 687 C CA . VAL A 1 84 ? -9.816 -3.713 7.652 1.00 95.38 84 VAL A CA 1
ATOM 688 C C . VAL A 1 84 ? -11.063 -4.588 7.533 1.00 95.38 84 VAL A C 1
ATOM 690 O O . VAL A 1 84 ? -11.575 -5.024 8.558 1.00 95.38 84 VAL A O 1
ATOM 693 N N . ASN A 1 85 ? -11.499 -4.913 6.315 1.00 92.06 85 ASN A N 1
ATOM 694 C CA . ASN A 1 85 ? -12.639 -5.805 6.086 1.00 92.06 85 ASN A CA 1
ATOM 695 C C . ASN A 1 85 ? -12.392 -7.230 6.600 1.00 92.06 85 ASN A C 1
ATOM 697 O O . ASN A 1 85 ? -13.325 -7.872 7.058 1.00 92.06 85 ASN A O 1
ATOM 701 N N . G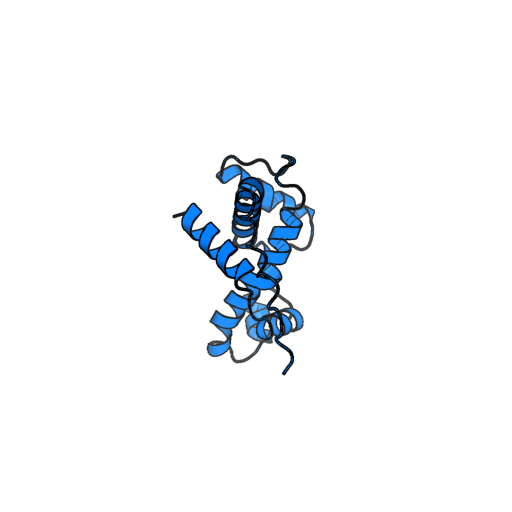LU A 1 86 ? -11.152 -7.722 6.571 1.00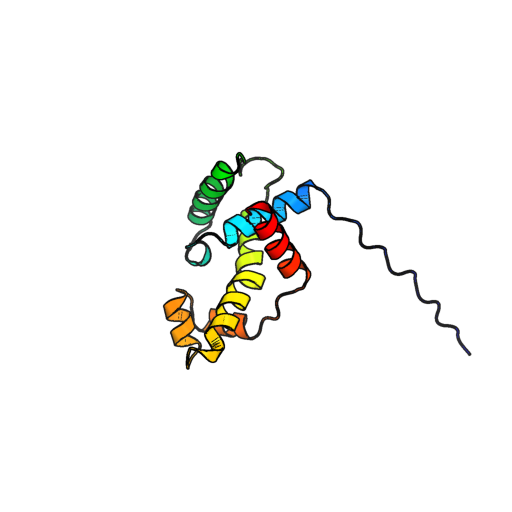 92.69 86 GLU A N 1
ATOM 702 C CA . GLU A 1 86 ? -10.790 -9.021 7.166 1.00 92.69 86 GLU A CA 1
ATOM 703 C C . GLU A 1 86 ? -10.870 -9.017 8.703 1.00 92.69 86 GLU A C 1
ATOM 705 O O . GLU A 1 86 ? -11.037 -10.067 9.318 1.00 92.69 86 GLU A O 1
ATOM 710 N N . LEU A 1 87 ? -10.745 -7.845 9.332 1.00 94.31 87 LEU A N 1
ATOM 711 C CA . LEU A 1 87 ? -10.680 -7.691 10.788 1.00 94.31 87 LEU A CA 1
ATOM 712 C C . LEU A 1 87 ? -11.998 -7.207 11.406 1.00 94.31 87 LEU A C 1
ATOM 714 O O . LEU A 1 87 ? -12.168 -7.331 12.618 1.00 94.31 87 LEU A O 1
ATOM 718 N N . ILE A 1 88 ? -12.914 -6.651 10.609 1.00 91.75 88 ILE A N 1
ATOM 719 C CA . ILE A 1 88 ? -14.110 -5.953 11.104 1.00 91.75 88 ILE A CA 1
ATOM 720 C C . ILE A 1 88 ? -15.040 -6.855 11.924 1.00 91.75 88 ILE A C 1
ATOM 722 O O . ILE A 1 88 ? -15.608 -6.395 12.905 1.00 91.75 88 ILE A O 1
ATOM 726 N N . ASP A 1 89 ? -15.128 -8.141 11.578 1.00 89.88 89 ASP A N 1
ATOM 727 C CA . ASP A 1 89 ? -15.959 -9.115 12.299 1.00 89.88 89 ASP A CA 1
ATOM 728 C C . ASP A 1 89 ? -15.253 -9.700 13.536 1.00 89.88 89 ASP A C 1
ATOM 730 O O . ASP A 1 89 ? -15.874 -10.379 14.351 1.00 89.88 89 ASP A O 1
ATOM 734 N N . THR A 1 90 ? -13.941 -9.477 13.668 1.00 93.75 90 THR A N 1
ATOM 735 C CA . THR A 1 90 ? -13.118 -10.016 14.767 1.00 93.75 90 THR A CA 1
ATOM 736 C C . THR A 1 90 ? -12.908 -9.006 15.895 1.00 93.75 90 THR A C 1
ATOM 738 O O . THR A 1 90 ? -12.661 -9.402 17.032 1.00 93.75 90 THR A O 1
ATOM 741 N N . TYR A 1 91 ? -12.966 -7.708 15.594 1.00 92.12 91 TYR A N 1
ATOM 742 C CA . TYR A 1 91 ? -12.663 -6.638 16.543 1.00 92.12 91 TYR A CA 1
ATOM 743 C C . TYR A 1 91 ? -13.889 -5.771 16.818 1.00 92.12 91 TYR A C 1
ATOM 745 O O . TYR A 1 91 ? -14.532 -5.280 15.896 1.00 92.12 91 TYR A O 1
ATOM 753 N N . ASP A 1 92 ? -14.137 -5.490 18.097 1.00 85.44 92 ASP A N 1
ATOM 754 C CA . ASP A 1 92 ? -15.312 -4.733 18.548 1.00 85.44 92 ASP A CA 1
ATOM 755 C 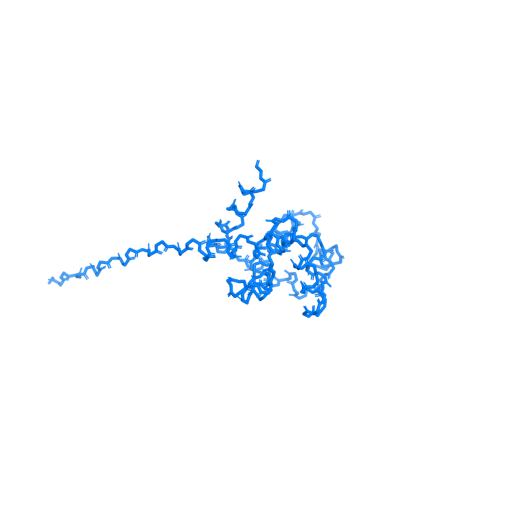C . ASP A 1 92 ? -15.264 -3.236 18.189 1.00 85.44 92 ASP A C 1
ATOM 757 O O . ASP A 1 92 ? -16.271 -2.532 18.295 1.00 85.44 92 ASP A O 1
ATOM 761 N N . SER A 1 93 ? -14.096 -2.703 17.800 1.00 92.25 93 SER A N 1
ATOM 762 C CA . SER A 1 93 ? -13.949 -1.278 17.498 1.00 92.25 93 SER A CA 1
ATOM 763 C C . SER A 1 93 ? -12.884 -0.948 16.446 1.00 92.25 93 SER A C 1
ATOM 765 O O . SER A 1 93 ? -11.823 -1.571 16.354 1.00 92.25 93 SER A O 1
ATOM 767 N N . ALA A 1 94 ? -13.116 0.147 15.708 1.00 93.25 94 ALA A N 1
ATOM 768 C CA 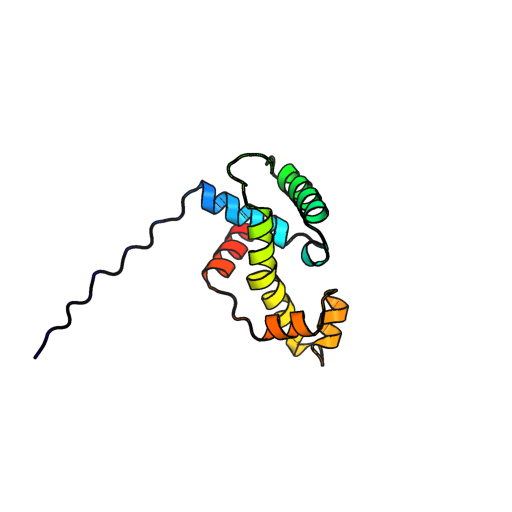. ALA A 1 94 ? -12.136 0.725 14.782 1.00 93.25 94 ALA A CA 1
ATOM 769 C C . ALA A 1 94 ? -10.830 1.142 15.485 1.00 93.25 94 ALA A C 1
ATOM 771 O O . ALA A 1 94 ? -9.762 1.150 14.871 1.00 93.25 94 ALA A O 1
ATOM 772 N N . LYS A 1 95 ? -10.903 1.471 16.780 1.00 95.88 95 LYS A N 1
ATOM 773 C CA . LYS A 1 95 ? -9.752 1.836 17.608 1.00 95.88 95 LYS A CA 1
ATOM 774 C C . LYS A 1 95 ? -8.811 0.649 17.832 1.00 95.88 95 LYS A C 1
ATOM 776 O O . LYS A 1 95 ? -7.592 0.832 17.791 1.00 95.88 95 LYS A O 1
ATOM 781 N N . ASP A 1 96 ? -9.348 -0.552 18.020 1.00 95.69 96 ASP A N 1
ATOM 782 C CA . ASP A 1 96 ? -8.533 -1.756 18.220 1.00 95.69 96 ASP A CA 1
ATOM 783 C C . ASP A 1 96 ? -7.845 -2.181 16.922 1.00 95.69 96 ASP A C 1
ATOM 785 O O . ASP A 1 96 ? -6.637 -2.436 16.913 1.00 95.69 96 ASP A O 1
ATOM 789 N N . ILE A 1 97 ? -8.573 -2.121 15.802 1.00 95.81 97 ILE A N 1
ATOM 790 C CA . ILE A 1 97 ? -8.009 -2.326 14.460 1.00 95.81 97 ILE A CA 1
ATOM 791 C C . ILE A 1 97 ? -6.908 -1.290 14.177 1.00 95.81 97 ILE A C 1
ATOM 793 O O . ILE A 1 97 ? -5.844 -1.630 13.656 1.00 95.81 97 ILE A O 1
ATOM 797 N N . ALA A 1 98 ? -7.116 -0.025 14.558 1.00 94.94 98 ALA A N 1
ATOM 798 C CA . ALA A 1 98 ? -6.128 1.038 14.382 1.00 94.94 98 ALA A CA 1
ATOM 799 C C . ALA A 1 98 ? -4.842 0.760 15.167 1.00 94.94 98 ALA A C 1
ATOM 801 O O . ALA A 1 98 ? -3.746 0.903 14.621 1.00 94.94 98 ALA A O 1
ATOM 802 N N . LYS A 1 99 ? -4.968 0.303 16.418 1.00 94.31 99 LYS A N 1
ATOM 803 C CA . LYS A 1 99 ? -3.826 -0.092 17.249 1.00 94.31 99 LYS A CA 1
ATOM 804 C C . LYS A 1 99 ? -3.067 -1.275 16.644 1.00 94.31 99 LYS A C 1
ATOM 806 O O . LYS A 1 99 ? -1.841 -1.228 16.606 1.00 94.31 99 LYS A O 1
ATOM 811 N N . LEU A 1 100 ? -3.776 -2.295 16.155 1.00 93.62 100 LEU A N 1
ATOM 812 C CA . LEU A 1 100 ? -3.172 -3.473 15.524 1.00 93.62 100 LEU A CA 1
ATOM 813 C C . LEU A 1 100 ? -2.397 -3.104 14.254 1.00 93.62 100 LEU A C 1
ATOM 815 O O . LEU A 1 100 ? -1.261 -3.530 14.069 1.00 93.62 100 LEU A O 1
ATOM 819 N N . LEU A 1 101 ? -3.011 -2.304 13.380 1.00 92.88 101 LEU A N 1
ATOM 820 C CA . LEU A 1 101 ? -2.439 -1.953 12.079 1.00 92.88 101 LEU A CA 1
ATOM 821 C C . LEU A 1 101 ? -1.490 -0.744 12.129 1.00 92.88 101 LEU A C 1
ATOM 823 O O . LEU A 1 101 ? -0.930 -0.379 11.097 1.00 92.88 101 LEU A O 1
ATOM 827 N N . GLY A 1 102 ? -1.318 -0.115 13.296 1.00 92.12 102 GLY A N 1
ATOM 828 C CA . GLY A 1 102 ? -0.454 1.052 13.488 1.00 92.12 102 GLY A CA 1
ATOM 829 C C . GLY A 1 102 ? -0.953 2.323 12.792 1.00 92.12 102 GLY A C 1
ATOM 830 O O . GLY A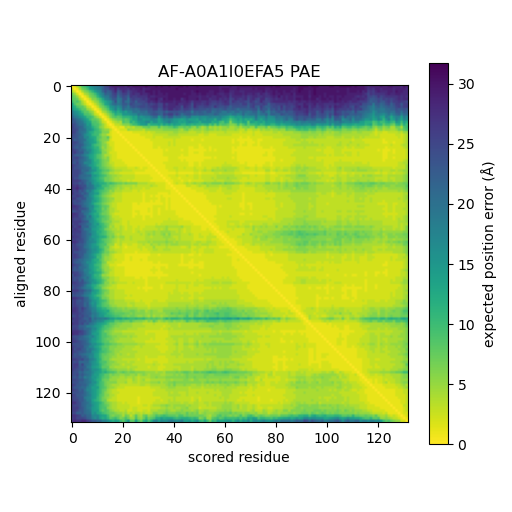 1 102 ? -0.149 3.141 12.342 1.00 92.12 102 GLY A O 1
ATOM 831 N N . HIS A 1 103 ? -2.272 2.499 12.701 1.00 94.44 103 HIS A N 1
ATOM 832 C CA . HIS A 1 103 ? -2.923 3.661 12.086 1.00 94.44 103 HIS A CA 1
ATOM 833 C C . HIS A 1 103 ? -3.706 4.492 13.103 1.00 94.44 103 HIS A C 1
ATOM 835 O O . HIS A 1 103 ? -3.850 4.131 14.266 1.00 94.44 103 HIS A O 1
ATOM 841 N N . THR A 1 104 ? -4.221 5.638 12.657 1.00 93.88 104 THR A N 1
ATOM 842 C CA . THR A 1 104 ? -5.202 6.406 13.429 1.00 93.88 104 THR A CA 1
ATOM 843 C C . THR A 1 104 ? -6.597 5.808 13.267 1.00 93.88 104 THR A C 1
ATOM 845 O O . THR A 1 104 ? -6.926 5.261 12.215 1.00 93.88 104 THR A O 1
ATOM 848 N N . GLU A 1 105 ? -7.448 5.974 14.278 1.00 96.00 105 GLU A N 1
ATOM 849 C CA . GLU A 1 105 ? -8.846 5.528 14.228 1.00 96.00 105 GLU A CA 1
ATOM 850 C C . GLU A 1 105 ? -9.593 6.120 13.023 1.00 96.00 105 GLU A C 1
ATOM 852 O O . GLU A 1 105 ? -10.196 5.384 12.249 1.00 96.00 105 GLU A O 1
ATOM 857 N N . LEU A 1 106 ? -9.443 7.429 12.781 1.00 95.06 106 LEU A N 1
ATOM 858 C CA . LEU A 1 106 ? -10.034 8.113 11.623 1.00 95.06 106 LEU A CA 1
ATOM 859 C C . LEU A 1 106 ? -9.629 7.472 10.287 1.00 95.06 106 LEU A C 1
ATOM 861 O O . LEU A 1 106 ? -10.399 7.455 9.327 1.00 95.06 106 LEU A O 1
ATOM 865 N N . ARG A 1 107 ? -8.396 6.972 10.193 1.00 93.25 107 ARG A N 1
ATOM 866 C CA . ARG A 1 107 ? -7.900 6.324 8.981 1.00 93.25 107 ARG A CA 1
ATOM 867 C C . ARG A 1 107 ? -8.510 4.939 8.786 1.00 93.25 107 ARG A C 1
ATOM 869 O O . ARG A 1 107 ? -8.785 4.591 7.643 1.00 93.25 107 ARG A O 1
ATOM 876 N N . ILE A 1 108 ? -8.750 4.195 9.863 1.00 96.50 108 ILE A N 1
ATOM 877 C CA . ILE A 1 108 ? -9.474 2.921 9.801 1.00 96.50 108 ILE A CA 1
ATOM 878 C C . ILE A 1 108 ? -10.936 3.149 9.435 1.00 96.50 108 ILE A C 1
ATOM 880 O O . ILE A 1 108 ? -11.405 2.515 8.502 1.00 96.50 108 ILE A O 1
ATOM 884 N N . GLN A 1 109 ? -11.616 4.109 10.066 1.00 94.81 109 GLN A N 1
ATOM 885 C CA . GLN A 1 109 ? -13.005 4.458 9.736 1.00 94.81 109 GLN A CA 1
ATOM 886 C C . GLN A 1 109 ? -13.169 4.764 8.240 1.00 94.81 109 GLN A C 1
ATOM 888 O O . GLN A 1 109 ? -13.998 4.168 7.564 1.00 94.81 109 GLN A O 1
ATOM 893 N N . ARG A 1 110 ? -12.280 5.593 7.674 1.00 93.94 110 ARG A N 1
ATOM 894 C CA . ARG A 1 110 ? -12.271 5.874 6.226 1.00 93.94 110 ARG A CA 1
ATOM 895 C C . ARG A 1 110 ? -12.032 4.639 5.356 1.00 93.94 110 ARG A C 1
ATOM 897 O O . ARG A 1 110 ? -12.467 4.626 4.210 1.00 93.94 110 ARG A O 1
ATOM 904 N N . ALA A 1 111 ? -11.285 3.656 5.851 1.00 94.94 111 ALA A N 1
ATOM 905 C CA . ALA A 1 111 ? -11.020 2.418 5.130 1.00 94.94 111 ALA A CA 1
ATOM 906 C C . ALA A 1 111 ? -12.197 1.432 5.214 1.00 94.94 111 ALA A C 1
ATOM 908 O O . ALA A 1 111 ? -12.428 0.728 4.237 1.00 94.94 111 ALA A O 1
ATOM 909 N N . MET A 1 112 ? -12.952 1.422 6.320 1.00 92.75 112 MET A N 1
ATOM 910 C CA . MET A 1 112 ? -14.187 0.634 6.473 1.00 92.75 112 MET A CA 1
ATOM 911 C C . MET A 1 112 ? -15.246 1.055 5.447 1.00 92.75 112 MET A C 1
ATOM 913 O O . MET A 1 112 ? -15.884 0.210 4.830 1.00 92.75 112 MET A O 1
ATOM 917 N N . ASP A 1 113 ? -15.379 2.361 5.203 1.00 88.62 113 ASP A N 1
ATOM 918 C CA . ASP A 1 113 ? -16.343 2.903 4.234 1.00 88.62 113 ASP A CA 1
ATOM 919 C C . ASP A 1 113 ? -15.903 2.714 2.768 1.00 88.62 113 ASP A C 1
ATOM 921 O O . ASP A 1 113 ? -16.636 3.051 1.831 1.00 88.62 113 ASP A O 1
ATOM 925 N N . HIS A 1 114 ? -14.679 2.229 2.533 1.00 91.19 114 HIS A N 1
ATOM 926 C CA . HIS A 1 114 ? -14.094 2.197 1.201 1.00 91.19 114 HIS A CA 1
ATOM 927 C C . HIS A 1 114 ? -14.336 0.869 0.478 1.00 91.19 114 HIS A C 1
ATOM 929 O O . HIS A 1 114 ? -13.754 -0.165 0.803 1.00 91.19 114 HIS A O 1
ATOM 935 N N . VAL A 1 115 ? -15.099 0.928 -0.614 1.00 88.75 115 VAL A N 1
ATOM 936 C CA . VAL A 1 115 ? -15.220 -0.186 -1.562 1.00 88.75 115 VAL A CA 1
ATOM 937 C C . VAL A 1 115 ? -14.031 -0.180 -2.525 1.00 88.75 115 VAL A C 1
ATOM 939 O O . VAL A 1 115 ? -13.869 0.740 -3.330 1.00 88.75 115 VAL A O 1
ATOM 942 N N . VAL A 1 116 ? -13.209 -1.232 -2.474 1.00 90.56 116 VAL A N 1
ATOM 943 C CA . VAL A 1 116 ? -12.033 -1.372 -3.347 1.00 90.56 116 VAL A CA 1
ATOM 944 C C . VAL A 1 116 ? -12.466 -1.563 -4.798 1.00 90.56 116 VAL A C 1
ATOM 946 O O . VAL A 1 116 ? -13.154 -2.525 -5.133 1.00 90.56 116 VAL A O 1
ATOM 949 N N . SER A 1 117 ? -12.022 -0.665 -5.679 1.00 89.31 117 SER A N 1
ATOM 950 C CA . SER A 1 117 ? -12.372 -0.729 -7.103 1.00 89.31 117 SER A CA 1
ATOM 951 C C . SER A 1 117 ? -11.827 -1.983 -7.801 1.00 89.31 117 SER A C 1
ATOM 953 O O . SER A 1 117 ? -10.697 -2.405 -7.541 1.00 89.31 117 SER A O 1
ATOM 955 N N . ASP A 1 118 ? -12.557 -2.488 -8.801 1.00 89.50 118 ASP A N 1
ATOM 956 C CA . ASP A 1 118 ? -12.122 -3.613 -9.646 1.00 89.50 118 ASP A CA 1
ATOM 957 C C . ASP A 1 118 ? -10.741 -3.397 -10.267 1.00 89.50 118 ASP A C 1
ATOM 959 O O . ASP A 1 118 ? -9.969 -4.334 -10.436 1.00 89.50 118 ASP A O 1
ATOM 963 N N . ASN A 1 119 ? -10.395 -2.156 -10.617 1.00 88.69 119 ASN A N 1
ATOM 964 C CA . ASN A 1 119 ? -9.080 -1.854 -11.177 1.00 88.69 119 ASN A CA 1
ATOM 965 C C . ASN A 1 119 ? -7.960 -2.131 -10.168 1.00 88.69 119 ASN A C 1
ATOM 967 O O . ASN A 1 119 ? -6.934 -2.687 -10.548 1.00 88.69 119 ASN A O 1
ATOM 971 N N . ILE A 1 120 ? -8.151 -1.745 -8.905 1.00 90.50 120 ILE A N 1
ATOM 972 C CA . ILE A 1 120 ? -7.179 -2.008 -7.840 1.00 90.50 120 ILE A CA 1
ATOM 973 C C . ILE A 1 120 ? -7.153 -3.502 -7.522 1.00 90.50 120 ILE A C 1
ATOM 975 O O . ILE A 1 120 ? -6.065 -4.060 -7.420 1.00 90.50 120 ILE A O 1
ATOM 979 N N . ASN A 1 121 ? -8.316 -4.158 -7.455 1.00 90.75 121 ASN A N 1
ATOM 980 C CA . ASN A 1 121 ? -8.385 -5.607 -7.258 1.00 90.75 121 ASN A CA 1
ATOM 981 C C . ASN A 1 121 ? -7.591 -6.354 -8.338 1.00 90.75 121 ASN A C 1
ATOM 983 O O . ASN A 1 121 ? -6.687 -7.113 -8.011 1.00 90.75 121 ASN A O 1
ATOM 987 N N . ASN A 1 122 ? -7.811 -6.025 -9.613 1.00 91.31 122 ASN A N 1
ATOM 988 C CA . ASN A 1 122 ? -7.068 -6.617 -10.725 1.00 91.31 122 ASN A CA 1
ATOM 989 C C . ASN A 1 122 ? -5.554 -6.375 -10.628 1.00 91.31 122 ASN A C 1
ATOM 991 O O . ASN A 1 122 ? -4.780 -7.266 -10.951 1.00 91.31 122 ASN A O 1
ATOM 995 N N . ILE A 1 123 ? -5.115 -5.184 -10.197 1.00 93.00 123 ILE A N 1
ATOM 996 C CA . ILE A 1 123 ? -3.685 -4.886 -10.001 1.00 93.00 123 ILE A CA 1
ATOM 997 C C . ILE A 1 123 ? -3.090 -5.764 -8.893 1.00 93.00 123 ILE A C 1
ATOM 999 O O . ILE A 1 123 ? -1.976 -6.266 -9.048 1.00 93.00 123 ILE A O 1
ATOM 1003 N N . LEU A 1 124 ? -3.813 -5.934 -7.784 1.00 92.50 124 LEU A N 1
ATOM 1004 C CA . LEU A 1 124 ? -3.366 -6.743 -6.653 1.00 92.50 124 LEU A CA 1
ATOM 1005 C C . LEU A 1 124 ? -3.272 -8.224 -7.039 1.00 92.50 124 LEU A C 1
ATOM 1007 O O . LEU A 1 124 ? -2.237 -8.836 -6.777 1.00 92.50 124 LEU A O 1
ATOM 1011 N N . ASP A 1 125 ? -4.289 -8.753 -7.715 1.00 91.00 125 ASP A N 1
ATOM 1012 C CA . ASP A 1 125 ? -4.350 -10.156 -8.137 1.00 91.00 125 ASP A CA 1
ATOM 1013 C C . ASP A 1 125 ? -3.283 -10.468 -9.204 1.00 91.00 125 ASP A C 1
ATOM 1015 O O . ASP A 1 125 ? -2.655 -11.527 -9.194 1.00 91.00 125 ASP A O 1
ATOM 1019 N N . ASP A 1 126 ? -3.032 -9.526 -10.119 1.00 88.88 126 ASP A N 1
ATOM 1020 C CA . ASP A 1 126 ? -1.947 -9.621 -11.101 1.00 88.88 126 ASP A CA 1
ATOM 1021 C C . ASP A 1 126 ? -0.564 -9.646 -10.446 1.00 88.88 126 ASP A C 1
ATOM 1023 O O . ASP A 1 126 ? 0.348 -10.289 -10.967 1.00 88.88 126 ASP A O 1
ATOM 1027 N N . ALA A 1 127 ? -0.388 -8.910 -9.346 1.00 89.38 127 ALA A N 1
ATOM 1028 C CA . ALA A 1 127 ? 0.865 -8.903 -8.607 1.00 89.38 127 ALA A CA 1
ATOM 1029 C C . ALA A 1 127 ? 1.098 -10.241 -7.889 1.00 89.38 127 ALA A C 1
ATOM 1031 O O . ALA A 1 127 ? 2.214 -10.744 -7.945 1.00 89.38 127 ALA A O 1
ATOM 1032 N N . ASP A 1 128 ? 0.057 -10.849 -7.302 1.00 88.00 128 ASP A N 1
ATOM 1033 C CA . ASP A 1 128 ? 0.166 -12.166 -6.647 1.00 88.00 128 ASP A CA 1
ATOM 1034 C C . ASP A 1 128 ? 0.552 -13.269 -7.638 1.00 88.00 128 ASP A C 1
ATOM 1036 O O . ASP A 1 128 ? 1.456 -14.061 -7.374 1.00 88.00 128 ASP A O 1
ATOM 1040 N N . LYS A 1 129 ? -0.060 -13.268 -8.830 1.00 87.19 129 LYS A N 1
ATOM 1041 C CA . LYS A 1 129 ? 0.272 -14.208 -9.918 1.00 87.19 129 LYS A CA 1
ATOM 1042 C C . LYS A 1 129 ? 1.684 -14.043 -10.474 1.00 87.19 129 LYS A C 1
ATOM 1044 O O . LYS A 1 129 ? 2.141 -14.907 -11.209 1.00 87.19 129 LYS A O 1
ATOM 1049 N N . TRP A 1 130 ? 2.329 -12.903 -10.241 1.00 80.50 130 TRP A N 1
ATOM 1050 C CA . TRP A 1 130 ? 3.681 -12.659 -10.740 1.00 80.50 130 TRP A CA 1
ATOM 1051 C C . TRP A 1 130 ? 4.756 -13.196 -9.789 1.00 80.50 130 TRP A C 1
ATOM 1053 O O . TRP A 1 130 ? 5.875 -13.460 -10.222 1.00 80.50 130 TRP A O 1
ATOM 1063 N N . THR A 1 131 ? 4.423 -13.336 -8.507 1.00 74.75 131 THR A N 1
ATOM 1064 C CA . THR A 1 131 ? 5.339 -13.812 -7.463 1.00 74.75 131 THR A CA 1
ATOM 1065 C C . THR A 1 131 ? 5.181 -15.291 -7.117 1.00 74.75 131 THR A C 1
ATOM 1067 O O . THR A 1 131 ? 6.064 -15.823 -6.447 1.00 74.75 131 THR A O 1
ATOM 1070 N N . GLY A 1 132 ? 4.075 -15.923 -7.522 1.00 55.00 132 GLY A N 1
ATOM 1071 C CA . GLY A 1 132 ? 3.839 -17.370 -7.415 1.00 55.00 132 GLY A CA 1
ATOM 1072 C C . GLY A 1 132 ? 4.179 -18.105 -8.702 1.00 55.00 132 GLY A C 1
ATOM 1073 O O . GLY A 1 132 ? 4.535 -19.297 -8.594 1.00 55.00 132 GLY A O 1
#

Secondary structure (DSSP, 8-state):
------------PPPPHHHHHHHHHHHHHHHSTTGGG--SHHHHHHHHHHHHHTTT--TTSGGGTTHHHHHHHHIIIIIHHHHHHHHTTT-S-HHHHHHHHT--HHHHHHHHT-PPPHHHHHHHHHHHHHH-